Protein AF-A0A423JX60-F1 (afdb_monomer_lite)

Sequence (67 aa):
MSVEESLERIAALADTLEAEEGVCPVSRIKLVTWIANQLSDLDVLIAAGQEPPPALRKLYAEWIRVT

Radius of gyration: 11.15 Å; chains: 1; bounding box: 31×20×26 Å

Secondary structure (DSSP, 8-state):
--HHHHHHHHHHHHHHHHHHH---SS-HHHHHHHHHHHTTSTHHHHHSTTSPPHHHHHHHHHHHHH-

Organism: NCBI:txid930166

Structure (mmCIF, N/CA/C/O backbone):
data_AF-A0A423JX60-F1
#
_entry.id   AF-A0A423JX60-F1
#
loop_
_atom_site.group_PDB
_atom_site.id
_atom_site.type_symbol
_atom_site.label_atom_id
_atom_site.label_alt_id
_atom_site.label_comp_id
_atom_site.label_asym_id
_atom_site.label_entity_id
_atom_site.label_seq_id
_atom_site.pdbx_PDB_ins_code
_atom_site.Cartn_x
_atom_site.Cartn_y
_atom_site.Cartn_z
_atom_site.occupancy
_atom_site.B_iso_or_equiv
_atom_site.auth_seq_id
_atom_site.auth_comp_id
_atom_site.auth_asym_id
_atom_site.auth_atom_id
_atom_site.pdbx_PDB_model_num
ATOM 1 N N . MET A 1 1 ? 17.677 2.427 -8.965 1.00 64.19 1 MET A N 1
ATOM 2 C CA . MET A 1 1 ? 16.737 3.097 -8.054 1.00 64.19 1 MET A CA 1
ATOM 3 C C . MET A 1 1 ? 17.257 2.908 -6.643 1.00 64.19 1 MET A C 1
ATOM 5 O O . MET A 1 1 ? 17.588 1.777 -6.296 1.00 64.19 1 MET A O 1
ATOM 9 N N . SER A 1 2 ? 17.428 3.987 -5.885 1.00 78.31 2 SER A N 1
ATOM 10 C CA . SER A 1 2 ? 17.826 3.925 -4.479 1.00 78.31 2 SER A CA 1
ATOM 11 C C . SER A 1 2 ? 16.641 3.518 -3.594 1.00 78.31 2 SER A C 1
ATOM 13 O O . SER A 1 2 ? 15.480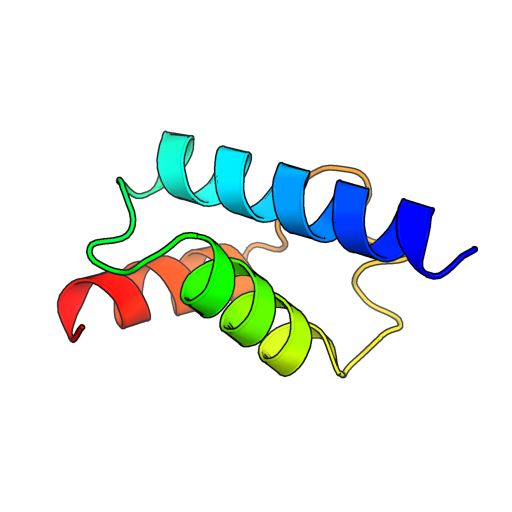 3.509 -4.018 1.00 78.31 2 SER A O 1
ATOM 15 N N . VAL A 1 3 ? 16.932 3.163 -2.343 1.00 78.62 3 VAL A N 1
ATOM 16 C CA . VAL A 1 3 ? 15.892 2.890 -1.340 1.00 78.62 3 VAL A CA 1
ATOM 17 C C . VAL A 1 3 ? 15.059 4.147 -1.071 1.00 78.62 3 VAL A C 1
ATOM 19 O O . VAL A 1 3 ? 13.843 4.056 -0.944 1.00 78.62 3 VAL A O 1
ATOM 22 N N . GLU A 1 4 ? 15.694 5.318 -1.050 1.00 82.50 4 GLU A N 1
ATOM 23 C CA . GLU A 1 4 ? 15.039 6.612 -0.829 1.00 82.50 4 GLU A CA 1
ATOM 24 C C . GLU A 1 4 ? 14.038 6.926 -1.948 1.00 82.50 4 GLU A C 1
ATOM 26 O O . GLU A 1 4 ? 12.869 7.171 -1.664 1.00 82.50 4 GLU A O 1
ATOM 31 N N . GLU A 1 5 ? 14.443 6.779 -3.214 1.00 81.38 5 GLU A N 1
ATOM 32 C CA . GLU A 1 5 ? 13.552 6.957 -4.373 1.00 81.38 5 GLU A CA 1
ATOM 33 C C . GLU A 1 5 ? 12.357 5.989 -4.336 1.00 81.38 5 GLU A C 1
ATOM 35 O O . GLU A 1 5 ? 11.246 6.327 -4.744 1.00 81.38 5 GLU A O 1
ATOM 40 N N . SER A 1 6 ? 12.573 4.768 -3.839 1.00 80.69 6 SER A N 1
ATOM 41 C CA . SER A 1 6 ? 11.512 3.764 -3.700 1.00 80.69 6 SER A CA 1
ATOM 42 C C . SER A 1 6 ? 10.506 4.159 -2.616 1.00 80.69 6 SER A C 1
ATOM 44 O O . SER A 1 6 ? 9.298 4.025 -2.809 1.00 80.69 6 SER A O 1
ATOM 46 N N . LEU A 1 7 ? 10.994 4.675 -1.486 1.00 83.12 7 LEU A N 1
ATOM 47 C CA . LEU A 1 7 ? 10.158 5.147 -0.384 1.00 83.12 7 LEU A CA 1
ATOM 48 C C . LEU A 1 7 ? 9.350 6.387 -0.771 1.00 83.12 7 LEU A C 1
ATOM 50 O O . LEU A 1 7 ? 8.160 6.444 -0.468 1.00 83.12 7 LEU A O 1
ATOM 54 N N . GLU A 1 8 ? 9.957 7.343 -1.475 1.00 85.94 8 GLU A N 1
ATOM 55 C CA . GLU A 1 8 ? 9.261 8.529 -1.990 1.00 85.94 8 GLU A CA 1
ATOM 56 C C . GLU A 1 8 ? 8.131 8.149 -2.950 1.00 85.94 8 GLU A C 1
ATOM 58 O O . GLU A 1 8 ? 7.028 8.686 -2.858 1.00 85.94 8 GLU A O 1
ATOM 63 N N . ARG A 1 9 ? 8.358 7.162 -3.825 1.00 84.50 9 ARG A N 1
ATOM 64 C CA . ARG A 1 9 ? 7.311 6.643 -4.716 1.00 84.50 9 ARG A CA 1
ATOM 65 C C . ARG A 1 9 ? 6.170 5.980 -3.956 1.00 84.50 9 ARG A C 1
ATOM 67 O O . ARG A 1 9 ? 5.013 6.232 -4.268 1.00 84.50 9 ARG A O 1
ATOM 74 N N . ILE A 1 10 ? 6.473 5.155 -2.954 1.00 87.62 10 ILE A N 1
ATOM 75 C CA . ILE A 1 10 ? 5.437 4.522 -2.126 1.00 87.62 10 ILE A CA 1
ATOM 76 C C . ILE A 1 10 ? 4.636 5.581 -1.358 1.00 87.62 10 ILE A C 1
ATOM 78 O O . ILE A 1 10 ? 3.417 5.461 -1.242 1.00 87.62 10 ILE A O 1
ATOM 82 N N . ALA A 1 11 ? 5.297 6.628 -0.863 1.00 88.81 11 ALA A N 1
ATOM 83 C CA . ALA A 1 11 ? 4.622 7.757 -0.239 1.00 88.81 11 ALA A CA 1
ATOM 84 C C . ALA A 1 11 ? 3.692 8.475 -1.234 1.00 88.81 11 ALA A C 1
ATOM 86 O O . ALA A 1 11 ? 2.528 8.694 -0.918 1.00 88.81 11 ALA A O 1
ATOM 87 N N . ALA A 1 12 ? 4.149 8.754 -2.455 1.00 89.62 12 ALA A N 1
ATOM 88 C CA . ALA A 1 12 ? 3.296 9.364 -3.475 1.00 89.62 12 ALA A CA 1
ATOM 89 C C . ALA A 1 12 ? 2.068 8.492 -3.806 1.00 89.62 12 ALA A C 1
ATOM 91 O O . ALA A 1 12 ? 0.954 9.001 -3.881 1.00 89.62 12 ALA A O 1
ATOM 92 N N . LEU A 1 13 ? 2.244 7.170 -3.921 1.00 89.75 13 LEU A N 1
ATOM 93 C CA . LEU A 1 13 ? 1.133 6.234 -4.126 1.00 89.75 13 LEU A CA 1
ATOM 94 C C . LEU A 1 13 ? 0.122 6.270 -2.981 1.00 89.75 13 LEU A C 1
ATOM 96 O O . LEU A 1 13 ? -1.082 6.237 -3.221 1.00 89.75 13 LEU A O 1
ATOM 100 N N . ALA A 1 14 ? 0.610 6.335 -1.745 1.00 91.69 14 ALA A N 1
ATOM 101 C CA . ALA A 1 14 ? -0.233 6.463 -0.570 1.00 91.69 14 ALA A CA 1
ATOM 102 C C . ALA A 1 14 ? -1.074 7.749 -0.619 1.00 91.69 14 ALA A C 1
ATOM 104 O O . ALA A 1 14 ? -2.273 7.688 -0.369 1.00 91.69 14 ALA A O 1
ATOM 105 N N . ASP A 1 15 ? -0.477 8.878 -1.016 1.00 93.06 15 ASP A N 1
ATOM 106 C CA . ASP A 1 15 ? -1.194 10.153 -1.159 1.00 93.06 15 ASP A CA 1
ATOM 107 C C . ASP A 1 15 ? -2.287 10.078 -2.229 1.00 93.06 15 ASP A C 1
ATOM 109 O O . ASP A 1 15 ? -3.404 10.545 -2.008 1.00 93.06 15 ASP A O 1
ATOM 113 N N . THR A 1 16 ? -1.998 9.458 -3.377 1.00 92.56 16 THR A N 1
ATOM 114 C CA . THR A 1 16 ? -2.992 9.279 -4.444 1.00 92.56 16 THR A CA 1
ATOM 115 C C . THR A 1 16 ? -4.142 8.376 -4.003 1.00 92.56 16 THR A C 1
ATOM 117 O O . THR A 1 16 ? -5.300 8.722 -4.218 1.00 92.56 16 THR A O 1
ATOM 120 N N . LEU A 1 17 ? -3.843 7.251 -3.349 1.00 92.44 17 LEU A N 1
ATOM 121 C CA . LEU A 1 17 ? -4.865 6.337 -2.832 1.00 92.44 17 LEU A CA 1
ATOM 122 C C . LEU A 1 17 ? -5.783 7.029 -1.816 1.00 92.44 17 LEU A C 1
ATOM 124 O O . LEU A 1 17 ? -7.001 6.896 -1.903 1.00 92.44 17 LEU A O 1
ATOM 128 N N . GLU A 1 18 ? -5.212 7.805 -0.892 1.00 93.62 18 GLU A N 1
ATOM 129 C CA . GLU A 1 18 ? -5.981 8.547 0.112 1.00 93.62 18 GLU A CA 1
ATOM 130 C C . GLU A 1 18 ? -6.857 9.643 -0.512 1.00 93.62 18 GLU A C 1
ATOM 132 O O . GLU A 1 18 ? -7.977 9.874 -0.051 1.00 93.62 18 GLU A O 1
ATOM 137 N N . ALA A 1 19 ? -6.370 10.301 -1.568 1.00 92.56 19 ALA A N 1
ATOM 138 C CA . ALA A 1 19 ? -7.115 11.330 -2.288 1.00 92.56 19 ALA A CA 1
ATOM 139 C C . ALA A 1 19 ? -8.296 10.766 -3.097 1.00 92.56 19 ALA A C 1
ATOM 141 O O . ALA A 1 19 ? -9.321 11.438 -3.219 1.00 92.56 19 ALA A O 1
ATOM 142 N N . GLU A 1 20 ? -8.158 9.561 -3.654 1.00 91.44 20 GLU A N 1
ATOM 143 C CA . GLU A 1 20 ? -9.166 8.937 -4.522 1.00 91.44 20 GLU A CA 1
ATOM 144 C C . GLU A 1 20 ? -10.194 8.100 -3.743 1.00 91.44 20 GLU A C 1
ATOM 146 O O . GLU A 1 20 ? -11.395 8.215 -3.988 1.00 91.44 20 GLU A O 1
ATOM 151 N N . GLU A 1 21 ? -9.742 7.269 -2.801 1.00 91.38 21 GLU A N 1
ATOM 152 C CA . GLU A 1 21 ? -10.577 6.247 -2.146 1.00 91.38 21 GLU A CA 1
ATOM 153 C C . GLU A 1 21 ? -10.948 6.608 -0.695 1.00 91.38 21 GLU A C 1
ATOM 155 O O . GLU A 1 21 ? -11.886 6.041 -0.128 1.00 91.38 21 GLU A O 1
ATOM 160 N N . GLY A 1 22 ? -10.243 7.574 -0.098 1.00 91.62 22 GLY A N 1
ATOM 161 C CA . GLY A 1 22 ? -10.465 8.059 1.263 1.00 91.62 22 GLY A CA 1
ATOM 162 C C . GLY A 1 22 ? -9.267 7.848 2.189 1.00 91.62 22 GLY A C 1
ATOM 163 O O . GLY A 1 22 ? -8.427 6.986 1.965 1.00 91.62 22 GLY A O 1
ATOM 164 N N . VAL A 1 23 ? -9.200 8.654 3.253 1.00 91.19 23 VAL A N 1
ATOM 165 C CA . VAL A 1 23 ? -8.066 8.685 4.193 1.00 91.19 23 VAL A CA 1
ATOM 166 C C . VAL A 1 23 ? -7.905 7.354 4.926 1.00 91.19 23 VAL A C 1
ATOM 168 O O . VAL A 1 23 ? -8.875 6.787 5.436 1.00 91.19 23 VAL A O 1
ATOM 171 N N . CYS A 1 24 ? -6.662 6.888 5.047 1.00 91.25 24 CYS A N 1
ATOM 172 C CA . CYS A 1 24 ? -6.355 5.666 5.769 1.00 91.25 24 CYS A CA 1
ATOM 173 C C . CYS A 1 24 ? -6.562 5.872 7.283 1.00 91.25 24 CYS A C 1
ATOM 175 O O . CYS A 1 24 ? -5.988 6.800 7.855 1.00 91.25 24 CYS A O 1
ATOM 177 N N . PRO A 1 25 ? -7.316 5.004 7.985 1.00 91.31 25 PRO A N 1
ATOM 178 C CA . PRO A 1 25 ? -7.566 5.176 9.420 1.00 91.31 25 PRO A CA 1
ATOM 179 C C . PRO A 1 25 ? -6.341 4.857 10.295 1.00 91.31 25 PRO A C 1
ATOM 181 O O . PRO A 1 25 ? -6.362 5.073 11.508 1.00 91.31 25 PRO A O 1
ATOM 184 N N . VAL A 1 26 ? -5.264 4.323 9.707 1.00 92.56 26 VAL A N 1
ATOM 185 C CA . VAL A 1 26 ? -4.034 3.957 10.417 1.00 92.56 26 VAL A CA 1
ATOM 186 C C . VAL A 1 26 ? -2.887 4.913 10.118 1.00 92.56 26 VAL A C 1
ATOM 188 O O . VAL A 1 26 ? -2.944 5.755 9.231 1.00 92.56 26 VAL A O 1
ATOM 191 N N . SER A 1 27 ? -1.800 4.777 10.882 1.00 93.31 27 SER A N 1
ATOM 192 C CA . SER A 1 27 ? -0.626 5.621 10.697 1.00 93.31 27 SER A CA 1
ATOM 193 C C . SER A 1 27 ? -0.024 5.478 9.298 1.00 93.31 27 SER A C 1
ATOM 195 O O . SER A 1 27 ? 0.027 4.388 8.722 1.00 93.31 27 SER A O 1
ATOM 197 N N . ARG A 1 28 ? 0.556 6.575 8.803 1.00 92.25 28 ARG A N 1
ATOM 198 C CA . ARG A 1 28 ? 1.264 6.623 7.518 1.00 92.25 28 ARG A CA 1
ATOM 199 C C . ARG A 1 28 ? 2.327 5.533 7.367 1.00 92.25 28 ARG A C 1
ATOM 201 O O . ARG A 1 28 ? 2.476 4.972 6.290 1.00 92.25 28 ARG A O 1
ATOM 208 N N . ILE A 1 29 ? 3.030 5.192 8.448 1.00 93.00 29 ILE A N 1
ATOM 209 C CA . ILE A 1 29 ? 4.021 4.105 8.448 1.00 93.00 29 ILE A CA 1
ATOM 210 C C . ILE A 1 29 ? 3.352 2.764 8.115 1.00 93.00 29 ILE A C 1
ATOM 212 O O . ILE A 1 29 ? 3.858 2.032 7.273 1.00 93.00 29 ILE A O 1
ATOM 216 N N . LYS A 1 30 ? 2.196 2.456 8.722 1.00 93.31 30 LYS A N 1
ATOM 217 C CA . LYS A 1 30 ? 1.456 1.218 8.432 1.00 93.31 30 LYS A CA 1
ATOM 218 C C . LYS A 1 30 ? 0.959 1.179 6.990 1.00 93.31 30 LYS A C 1
ATOM 220 O O . LYS A 1 30 ? 1.060 0.129 6.366 1.00 93.31 30 LYS A O 1
ATOM 225 N N . LEU A 1 31 ? 0.477 2.306 6.466 1.00 93.06 31 LEU A N 1
ATOM 226 C CA . LEU A 1 31 ? 0.070 2.433 5.066 1.00 93.06 31 LEU A CA 1
ATOM 227 C C . LEU A 1 31 ? 1.243 2.164 4.115 1.00 93.06 31 LEU A C 1
ATOM 229 O O . LEU A 1 31 ? 1.154 1.288 3.263 1.00 93.06 31 LEU A O 1
ATOM 233 N N . VAL A 1 32 ? 2.369 2.852 4.307 1.00 90.06 32 VAL A N 1
ATOM 234 C CA . VAL A 1 32 ? 3.581 2.678 3.493 1.00 90.06 32 VAL A CA 1
ATOM 235 C C . VAL A 1 32 ? 4.098 1.239 3.563 1.00 90.06 32 VAL A C 1
ATOM 237 O O . VAL A 1 32 ? 4.429 0.664 2.531 1.00 90.06 32 VAL A O 1
ATOM 240 N N . THR A 1 33 ? 4.117 0.615 4.747 1.00 90.38 33 THR A N 1
ATOM 241 C CA . THR A 1 33 ? 4.481 -0.804 4.893 1.00 90.38 33 THR A CA 1
ATOM 242 C C . THR A 1 33 ? 3.489 -1.730 4.189 1.00 90.38 33 THR A C 1
ATOM 244 O O . THR A 1 33 ? 3.912 -2.680 3.536 1.00 90.38 33 THR A O 1
ATOM 247 N N . TRP A 1 34 ? 2.182 -1.476 4.297 1.00 92.38 34 TRP A N 1
ATOM 248 C CA . TRP A 1 34 ? 1.165 -2.277 3.614 1.00 92.38 34 TRP A CA 1
ATOM 249 C C . TRP A 1 34 ? 1.338 -2.202 2.098 1.00 92.38 34 TRP A C 1
ATOM 251 O O . TRP A 1 34 ? 1.403 -3.248 1.455 1.00 92.38 34 TRP A O 1
ATOM 261 N N . ILE A 1 35 ? 1.508 -0.992 1.554 1.00 89.62 35 ILE A N 1
ATOM 262 C CA . ILE A 1 35 ? 1.781 -0.767 0.133 1.00 89.62 35 ILE A CA 1
ATOM 263 C C . ILE A 1 35 ? 3.065 -1.504 -0.261 1.00 89.62 35 ILE A C 1
ATOM 265 O O . ILE A 1 35 ? 3.030 -2.321 -1.169 1.00 89.62 35 ILE A O 1
ATOM 269 N N . ALA A 1 36 ? 4.171 -1.327 0.469 1.00 86.44 36 ALA A N 1
ATOM 270 C CA . ALA A 1 36 ? 5.425 -2.034 0.194 1.00 86.44 36 ALA A CA 1
ATOM 271 C C . ALA A 1 36 ? 5.254 -3.567 0.144 1.00 86.44 36 ALA A C 1
ATOM 273 O O . ALA A 1 36 ? 5.836 -4.220 -0.719 1.00 86.44 36 ALA A O 1
ATOM 274 N N . ASN A 1 37 ? 4.417 -4.138 1.017 1.00 87.50 37 ASN A N 1
ATOM 275 C CA . ASN A 1 37 ? 4.128 -5.573 1.033 1.00 87.50 37 ASN A CA 1
ATOM 276 C C . ASN A 1 37 ? 3.300 -6.028 -0.178 1.00 87.50 37 ASN A C 1
ATOM 278 O O . ASN A 1 37 ? 3.582 -7.095 -0.724 1.00 87.50 37 ASN A O 1
ATOM 282 N N . GLN A 1 38 ? 2.319 -5.230 -0.625 1.00 84.12 38 GLN A N 1
ATOM 283 C CA . GLN A 1 38 ? 1.559 -5.516 -1.855 1.00 84.12 38 GLN A CA 1
ATOM 284 C C . GLN A 1 38 ? 2.448 -5.473 -3.105 1.00 84.12 38 GLN A C 1
ATOM 286 O O . GLN A 1 38 ? 2.145 -6.103 -4.112 1.00 84.12 38 GLN A O 1
ATOM 291 N N . LEU A 1 39 ? 3.545 -4.720 -3.037 1.00 74.94 39 LEU A N 1
ATOM 292 C CA . LEU A 1 39 ? 4.440 -4.430 -4.152 1.00 74.94 39 LEU A CA 1
ATOM 293 C C . LEU A 1 39 ? 5.672 -5.343 -4.211 1.00 74.94 39 LEU A C 1
ATOM 295 O O . LEU A 1 39 ? 6.592 -5.087 -4.986 1.00 74.94 39 LEU A O 1
ATOM 299 N N . SER A 1 40 ? 5.696 -6.408 -3.407 1.00 65.69 40 SER A N 1
ATOM 300 C CA . SER A 1 40 ? 6.733 -7.442 -3.474 1.00 65.69 40 SER A CA 1
ATOM 301 C C . SER A 1 40 ? 6.797 -8.152 -4.844 1.00 65.69 40 SER A C 1
ATOM 303 O O . SER A 1 40 ? 7.841 -8.712 -5.175 1.00 65.69 40 SER A O 1
ATOM 305 N N . ASP A 1 41 ? 5.764 -8.017 -5.687 1.00 60.69 41 ASP A N 1
ATOM 306 C CA . ASP A 1 41 ? 5.825 -8.199 -7.150 1.00 60.69 41 ASP A CA 1
ATOM 307 C C . ASP A 1 41 ? 6.347 -6.911 -7.836 1.00 60.69 41 ASP A C 1
ATOM 309 O O . ASP A 1 41 ? 5.609 -6.078 -8.373 1.00 60.69 41 ASP A O 1
ATOM 313 N N . LEU A 1 42 ? 7.665 -6.717 -7.757 1.00 50.84 42 LEU A N 1
ATOM 314 C CA . LEU A 1 42 ? 8.387 -5.460 -8.019 1.00 50.84 42 LEU A CA 1
ATOM 315 C C . LEU A 1 42 ? 8.387 -4.960 -9.479 1.00 50.84 42 LEU A C 1
ATOM 317 O O . LEU A 1 42 ? 8.706 -3.793 -9.719 1.00 50.84 42 LEU A O 1
ATOM 321 N N . ASP A 1 43 ? 7.996 -5.782 -10.454 1.00 56.84 43 ASP A N 1
ATOM 322 C CA . ASP A 1 43 ? 7.976 -5.378 -11.869 1.00 56.84 43 ASP A CA 1
ATOM 323 C C . ASP A 1 43 ? 6.826 -4.405 -12.196 1.00 56.84 43 ASP A C 1
ATOM 325 O O . ASP A 1 43 ? 6.903 -3.623 -13.148 1.00 56.84 43 ASP A O 1
ATOM 329 N N . VAL A 1 44 ? 5.775 -4.374 -11.369 1.00 58.62 44 VAL A N 1
ATOM 330 C CA . VAL A 1 44 ? 4.564 -3.581 -11.634 1.00 58.62 44 VAL A CA 1
ATOM 331 C C . VAL A 1 44 ? 4.768 -2.093 -11.331 1.00 58.62 44 VAL A C 1
ATOM 333 O O . VAL A 1 44 ? 4.291 -1.253 -12.087 1.00 58.62 44 VAL A O 1
ATOM 336 N N . LEU A 1 45 ? 5.527 -1.731 -10.289 1.00 53.28 45 LEU A N 1
ATOM 337 C CA . LEU A 1 45 ? 5.816 -0.322 -9.961 1.00 53.28 45 LEU A CA 1
ATOM 338 C C . LEU A 1 45 ? 6.748 0.359 -10.952 1.00 53.28 45 LEU A C 1
ATOM 340 O O . LEU A 1 45 ? 6.658 1.564 -11.179 1.00 53.28 45 LEU A O 1
ATOM 344 N N . ILE A 1 46 ? 7.698 -0.403 -11.489 1.00 52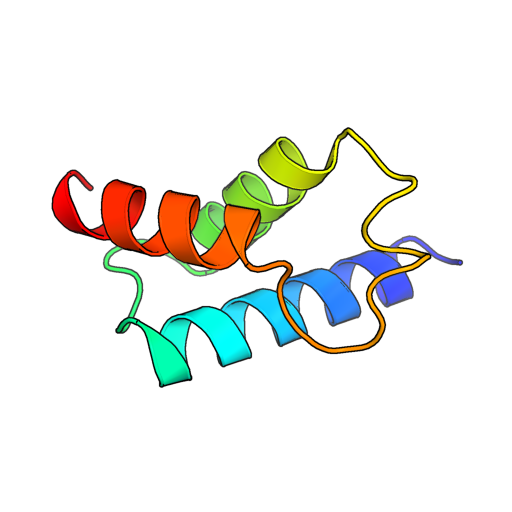.41 46 ILE A N 1
ATOM 345 C CA . ILE A 1 4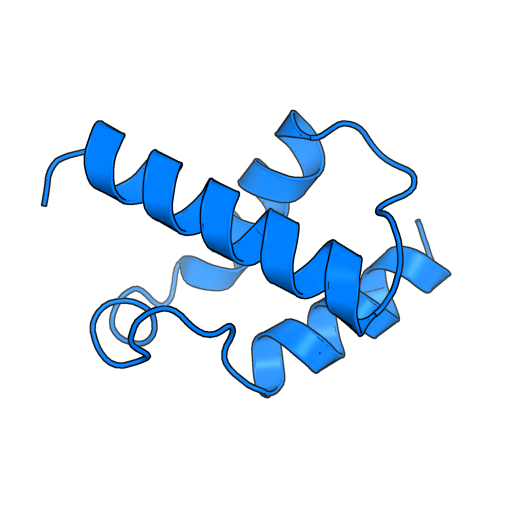6 ? 8.655 0.118 -12.460 1.00 52.41 46 ILE A CA 1
ATOM 346 C C . ILE A 1 46 ? 7.924 0.396 -13.782 1.00 52.41 46 ILE A C 1
ATOM 348 O O . ILE A 1 46 ? 8.248 1.371 -14.458 1.00 52.41 46 ILE A O 1
ATOM 352 N N . ALA A 1 47 ? 6.895 -0.399 -14.102 1.00 56.62 47 ALA A N 1
ATOM 353 C CA . ALA A 1 47 ? 6.074 -0.245 -15.299 1.00 56.62 47 ALA A CA 1
ATOM 354 C C . ALA A 1 47 ? 4.901 0.752 -15.160 1.00 56.62 47 ALA A C 1
ATOM 356 O O . ALA A 1 47 ? 4.516 1.357 -16.158 1.00 56.62 47 ALA A O 1
ATOM 357 N N . ALA A 1 48 ? 4.322 0.934 -13.967 1.00 54.38 48 ALA A N 1
ATOM 358 C CA . ALA A 1 48 ? 3.042 1.640 -13.792 1.00 54.38 48 ALA A CA 1
ATOM 359 C C . ALA A 1 48 ? 3.108 3.182 -13.827 1.00 54.38 48 ALA A C 1
ATOM 361 O O . ALA A 1 48 ? 2.068 3.837 -13.856 1.00 54.38 48 ALA A O 1
ATOM 362 N N . GLY A 1 49 ? 4.294 3.793 -13.866 1.00 60.94 49 GLY A N 1
ATOM 363 C CA . GLY A 1 49 ? 4.395 5.254 -13.778 1.00 60.94 49 GLY A CA 1
ATOM 364 C C . GLY A 1 49 ? 4.032 5.776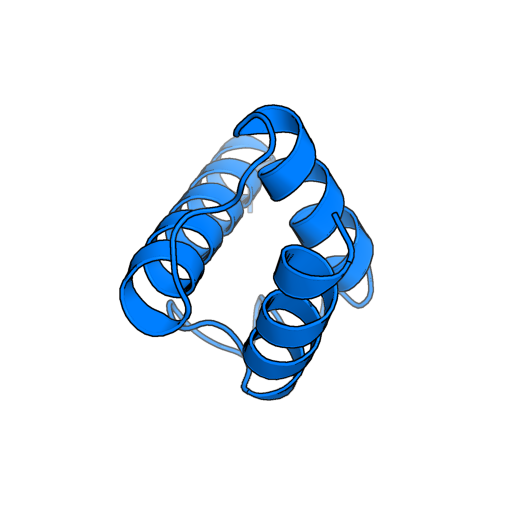 -12.380 1.00 60.94 49 GLY A C 1
ATOM 365 O O . GLY A 1 49 ? 4.255 5.089 -11.388 1.00 60.94 49 GLY A O 1
ATOM 366 N N . GLN A 1 50 ? 3.546 7.019 -12.283 1.00 67.81 50 GLN A N 1
ATOM 367 C CA . GLN A 1 50 ? 3.245 7.665 -10.992 1.00 67.81 50 GLN A CA 1
ATOM 368 C C . GLN A 1 50 ? 1.887 7.273 -10.389 1.00 67.81 50 GLN A C 1
ATOM 370 O O . GLN A 1 50 ? 1.637 7.590 -9.230 1.00 67.81 50 GLN A O 1
ATOM 375 N N . GLU A 1 51 ? 1.015 6.594 -11.136 1.00 80.56 51 GLU A N 1
ATOM 376 C CA . GLU A 1 51 ? -0.332 6.273 -10.662 1.00 80.56 51 GLU A CA 1
ATOM 377 C C . GLU A 1 51 ? -0.425 4.878 -10.017 1.00 80.56 51 GLU A C 1
ATOM 379 O O . GLU A 1 51 ? 0.204 3.927 -10.493 1.00 80.56 51 GLU A O 1
ATOM 384 N N . PRO A 1 52 ? -1.262 4.707 -8.974 1.00 82.88 52 PRO A N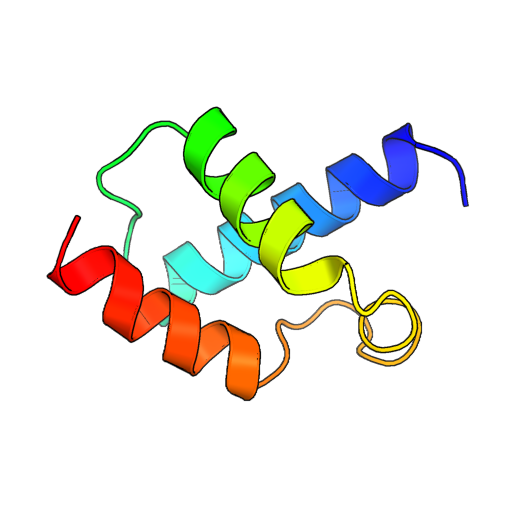 1
ATOM 385 C CA . PRO A 1 52 ? -1.545 3.395 -8.407 1.00 82.88 52 PRO A CA 1
ATOM 386 C C . PRO A 1 52 ? -2.150 2.446 -9.451 1.00 82.88 52 PRO A C 1
ATOM 388 O O . PRO A 1 52 ? -3.117 2.807 -10.123 1.00 82.88 52 PRO A O 1
ATOM 391 N N . PRO A 1 53 ? -1.681 1.194 -9.572 1.00 82.75 53 PRO A N 1
ATOM 392 C CA . PRO A 1 53 ? -2.348 0.205 -10.411 1.00 82.75 53 PRO A CA 1
ATOM 393 C C . PRO A 1 53 ? -3.818 0.009 -9.989 1.00 82.75 53 PRO A C 1
ATOM 395 O O . PRO A 1 53 ? -4.110 0.016 -8.791 1.00 82.75 53 PRO A O 1
ATOM 398 N N . PRO A 1 54 ? -4.760 -0.252 -10.918 1.00 84.81 54 PRO A N 1
ATOM 399 C CA . PRO A 1 54 ? -6.168 -0.483 -10.570 1.00 84.81 54 PRO A CA 1
ATOM 400 C C . PRO A 1 54 ? -6.382 -1.591 -9.526 1.00 84.81 54 PRO A C 1
ATOM 402 O O . PRO A 1 54 ? -7.258 -1.484 -8.671 1.00 84.81 54 PRO A O 1
ATOM 405 N N . ALA A 1 55 ? -5.551 -2.640 -9.555 1.00 85.50 55 ALA A N 1
ATOM 406 C CA . ALA A 1 55 ? -5.578 -3.701 -8.551 1.00 85.50 55 ALA A CA 1
ATOM 407 C C . ALA A 1 55 ? -5.226 -3.180 -7.146 1.00 85.50 55 ALA A C 1
ATOM 409 O O . ALA A 1 55 ? -5.889 -3.546 -6.178 1.00 85.50 55 ALA A O 1
ATOM 410 N N . LEU A 1 56 ? -4.236 -2.285 -7.044 1.00 87.56 56 LEU A N 1
ATOM 411 C CA . LEU A 1 56 ? -3.833 -1.674 -5.778 1.00 87.56 56 LEU A CA 1
ATOM 412 C C . LEU A 1 56 ? -4.937 -0.767 -5.222 1.00 87.56 56 LEU A C 1
ATOM 414 O O . LEU A 1 56 ? -5.221 -0.848 -4.032 1.00 87.56 56 LEU A O 1
ATOM 418 N N . ARG A 1 57 ? -5.608 0.023 -6.077 1.00 90.00 57 ARG A N 1
ATOM 419 C CA . ARG A 1 57 ? -6.769 0.845 -5.680 1.00 90.00 57 ARG A CA 1
ATOM 420 C C . ARG A 1 57 ? -7.875 -0.003 -5.060 1.00 90.00 57 ARG A C 1
ATOM 422 O O . ARG A 1 57 ? -8.331 0.276 -3.957 1.00 90.00 57 ARG A O 1
ATOM 429 N N . LYS A 1 58 ? -8.246 -1.099 -5.730 1.00 90.88 58 LYS A N 1
ATOM 430 C CA . LYS A 1 58 ? -9.271 -2.023 -5.230 1.00 90.88 58 LYS A CA 1
ATOM 431 C C . LYS A 1 58 ? -8.880 -2.644 -3.885 1.00 90.88 58 LYS A C 1
ATOM 433 O O . LYS A 1 58 ? -9.685 -2.629 -2.958 1.00 90.88 58 LYS A O 1
ATOM 438 N N . LEU A 1 59 ? -7.653 -3.160 -3.776 1.00 92.19 59 LEU A N 1
ATOM 439 C CA . LEU A 1 59 ? -7.140 -3.738 -2.530 1.00 92.19 59 LEU A CA 1
ATOM 440 C C . LEU A 1 59 ? -7.129 -2.711 -1.395 1.00 92.19 59 LEU A C 1
ATOM 442 O O . LEU A 1 59 ? -7.479 -3.039 -0.265 1.00 92.19 59 LEU A O 1
ATOM 446 N N . TYR A 1 60 ? -6.761 -1.468 -1.702 1.00 93.19 60 TYR A N 1
ATOM 447 C CA . TYR A 1 60 ? -6.747 -0.378 -0.739 1.00 93.19 60 TYR A CA 1
ATOM 448 C C . TYR A 1 60 ? -8.159 -0.040 -0.247 1.00 93.19 60 TYR A C 1
ATOM 450 O O . TYR A 1 60 ? -8.393 -0.043 0.960 1.00 93.19 60 TYR A O 1
ATOM 458 N N . ALA A 1 61 ? -9.114 0.155 -1.160 1.00 93.50 61 ALA A N 1
ATOM 459 C CA . ALA A 1 61 ? -10.507 0.453 -0.830 1.00 93.50 61 ALA A CA 1
ATOM 460 C C . ALA A 1 61 ? -11.172 -0.651 0.014 1.00 93.50 61 ALA A C 1
ATOM 462 O O . ALA A 1 61 ? -11.998 -0.367 0.881 1.00 93.50 61 ALA A O 1
ATOM 463 N N . GLU A 1 62 ? -10.823 -1.918 -0.222 1.00 93.50 62 GLU A N 1
ATOM 464 C CA . GLU A 1 62 ? -11.266 -3.043 0.609 1.00 93.50 62 GLU A CA 1
ATOM 465 C C . GLU A 1 62 ? -10.595 -3.020 1.988 1.00 93.50 62 GLU A C 1
ATOM 467 O O . GLU A 1 62 ? -11.268 -3.174 3.009 1.00 93.50 62 GLU A O 1
ATOM 472 N N . TRP A 1 63 ? -9.284 -2.778 2.031 1.00 93.62 63 TRP A N 1
ATOM 473 C CA . TRP A 1 63 ? -8.498 -2.781 3.260 1.00 93.62 63 TRP A CA 1
ATOM 474 C C . TRP A 1 63 ? -8.914 -1.679 4.242 1.00 93.62 63 TRP A C 1
ATOM 476 O O . TRP A 1 63 ? -9.093 -1.963 5.428 1.00 93.62 63 TRP A O 1
ATOM 486 N N . ILE A 1 64 ? -9.149 -0.450 3.769 1.00 93.38 64 ILE A N 1
ATOM 487 C CA . ILE A 1 64 ? -9.557 0.673 4.634 1.00 93.38 64 ILE A CA 1
ATOM 488 C C . ILE A 1 64 ? -10.972 0.526 5.211 1.00 93.38 64 ILE A C 1
ATOM 490 O O . ILE A 1 64 ? -11.317 1.229 6.152 1.00 93.38 64 ILE A O 1
ATOM 494 N N . ARG A 1 65 ? -11.804 -0.376 4.671 1.00 91.62 65 ARG A N 1
ATOM 495 C CA . ARG A 1 65 ? -13.152 -0.650 5.205 1.00 91.62 65 ARG A CA 1
ATOM 496 C C . ARG A 1 65 ? -13.151 -1.625 6.377 1.00 91.62 65 ARG A C 1
ATOM 498 O O . ARG A 1 65 ? -14.131 -1.676 7.115 1.00 91.62 65 ARG A O 1
ATOM 505 N N . VAL A 1 66 ? -12.106 -2.441 6.496 1.00 87.94 66 VAL A N 1
ATOM 506 C CA . VAL A 1 66 ? -11.993 -3.508 7.506 1.00 87.94 66 VAL A CA 1
ATOM 507 C C . VAL A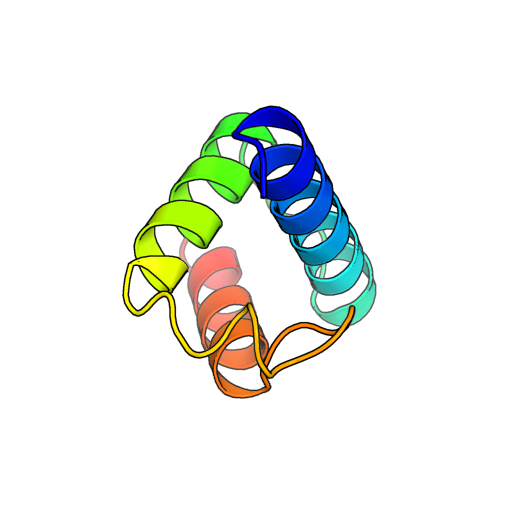 1 66 ? -10.914 -3.229 8.552 1.00 87.94 66 VAL A C 1
ATOM 509 O O . VAL A 1 66 ? -10.734 -4.034 9.466 1.00 87.94 66 VAL A O 1
ATOM 512 N N . THR A 1 67 ? -10.193 -2.120 8.394 1.00 81.81 67 THR A N 1
ATOM 513 C CA . THR A 1 67 ? -9.160 -1.631 9.312 1.00 81.81 67 THR A CA 1
ATOM 514 C C . THR A 1 67 ? -9.736 -0.545 10.205 1.00 81.81 67 THR A C 1
ATOM 516 O O . THR A 1 67 ? -9.434 -0.577 11.418 1.00 81.81 67 THR A O 1
#

pLDDT: mean 83.22, std 12.52, range [50.84, 93.62]

Foldseek 3Di:
DDPVVVLVLLLLQQVQLCVPQHHAPDDPVVSSVVSVVVCPVPVCSVPPPSYDDPVRSVVSNVVSVVD